Protein AF-A0A936ZJE4-F1 (afdb_monomer_lite)

Foldseek 3Di:
DDPPPDDPVVVVVVVVVVVPPPDPPCPPVNVLVVQLVVLVVQLVVLVPDQQDDPNHGDPVSLLSNLVSQLSNVCSVVVPDDSVVSSVVSSVVSVVVNVVVSVVVVD

Organism: NCBI:txid670292

pLDDT: mean 77.22, std 11.22, range [33.97, 91.25]

Radius of gyration: 19.37 Å; chains: 1; bounding box: 44×42×44 Å

Secondary structure (DSSP, 8-state):
--------HHHHHHHHHHHHSPPP---HHHHHHHHHHHHHHHHHHHHHS-SEETTEE-HHHHHHHHHHHHHHHHHH-TTS-HHHHHHHHHHHHHHHHHHHHHHTT-

Structure (mmCIF, N/CA/C/O backbone):
data_AF-A0A936ZJE4-F1
#
_entry.id   AF-A0A936ZJE4-F1
#
loop_
_atom_site.group_PDB
_atom_site.id
_atom_site.type_symbol
_atom_site.label_atom_id
_atom_site.label_alt_id
_atom_site.label_comp_id
_atom_site.label_asym_id
_atom_site.label_entity_id
_atom_site.label_seq_id
_atom_site.pdbx_PDB_ins_code
_atom_site.Cartn_x
_atom_site.Cartn_y
_atom_site.Cartn_z
_atom_site.occupancy
_atom_site.B_iso_or_equiv
_atom_site.auth_seq_id
_atom_site.auth_comp_id
_atom_site.auth_asym_id
_atom_site.auth_atom_id
_atom_site.pdbx_PDB_model_num
ATOM 1 N N . MET A 1 1 ? -14.146 -26.597 -21.939 1.00 33.97 1 MET A N 1
ATOM 2 C CA . MET A 1 1 ? -13.741 -27.006 -20.575 1.00 33.97 1 MET A CA 1
ATOM 3 C C . MET A 1 1 ? -14.604 -26.253 -19.570 1.00 33.97 1 MET A C 1
ATOM 5 O O . MET A 1 1 ? -14.448 -25.046 -19.440 1.00 33.97 1 MET A O 1
ATOM 9 N N . SER A 1 2 ? -15.569 -26.925 -18.938 1.00 46.72 2 SER A N 1
ATOM 10 C CA . SER A 1 2 ? -16.444 -26.321 -17.922 1.00 46.72 2 SER A CA 1
ATOM 11 C C . SER A 1 2 ? -15.747 -26.388 -16.560 1.00 46.72 2 SER A C 1
ATOM 13 O O . SER A 1 2 ? -15.545 -27.474 -16.021 1.00 46.72 2 SER A O 1
ATOM 15 N N . TYR A 1 3 ? -15.331 -25.242 -16.016 1.00 52.09 3 TYR A N 1
ATOM 16 C CA . TYR A 1 3 ? -14.819 -25.151 -14.648 1.00 52.09 3 TYR A CA 1
ATOM 17 C C . TYR A 1 3 ? -16.000 -25.171 -13.672 1.00 52.09 3 TYR A C 1
ATOM 19 O O . TYR A 1 3 ? -16.572 -24.129 -13.347 1.00 52.09 3 TYR A O 1
ATOM 27 N N . HIS A 1 4 ? -16.363 -26.355 -13.184 1.00 59.31 4 HIS A N 1
ATOM 28 C CA . HIS A 1 4 ? -17.316 -26.486 -12.087 1.00 59.31 4 HIS A CA 1
ATOM 29 C C . HIS A 1 4 ? -16.654 -25.995 -10.792 1.00 59.31 4 HIS A C 1
ATOM 31 O O . HIS A 1 4 ? -15.871 -26.701 -10.158 1.00 59.31 4 HIS A O 1
ATOM 37 N N . ARG A 1 5 ? -16.929 -24.743 -10.408 1.00 68.12 5 ARG A N 1
ATOM 38 C CA . ARG A 1 5 ? -16.512 -24.201 -9.109 1.00 68.12 5 ARG A CA 1
ATOM 39 C C . ARG A 1 5 ? -17.351 -24.868 -8.020 1.00 68.12 5 ARG A C 1
ATOM 41 O O . ARG A 1 5 ? -18.478 -24.456 -7.763 1.00 68.12 5 ARG A O 1
ATOM 48 N N . HIS A 1 6 ? -16.809 -25.905 -7.391 1.00 72.88 6 HIS A N 1
ATOM 49 C CA . HIS A 1 6 ? -17.422 -26.515 -6.217 1.00 72.88 6 HIS A CA 1
ATOM 50 C C . HIS A 1 6 ? -17.330 -25.551 -5.032 1.00 72.88 6 HIS A C 1
ATOM 52 O O . HIS A 1 6 ? -16.245 -25.253 -4.534 1.00 72.88 6 HIS A O 1
ATOM 58 N N . VAL A 1 7 ? -18.480 -25.060 -4.575 1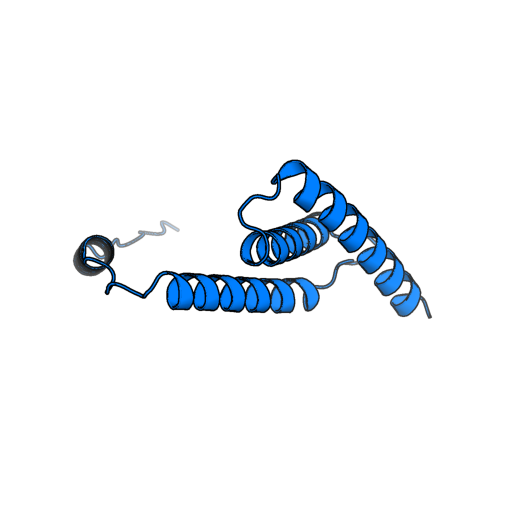.00 73.62 7 VAL A N 1
ATOM 59 C CA . VAL A 1 7 ? -18.575 -24.274 -3.344 1.00 73.62 7 VAL A CA 1
ATOM 60 C C . VAL A 1 7 ? -18.752 -25.243 -2.182 1.00 73.62 7 VAL A C 1
ATOM 62 O O . VAL A 1 7 ? -19.782 -25.903 -2.053 1.00 73.62 7 VAL A O 1
ATOM 65 N N . ASN A 1 8 ? -17.733 -25.345 -1.330 1.00 82.69 8 ASN A N 1
ATOM 66 C CA . ASN A 1 8 ? -17.833 -26.099 -0.088 1.00 82.69 8 ASN A CA 1
ATOM 67 C C . ASN A 1 8 ? -18.619 -25.276 0.942 1.00 82.69 8 ASN A C 1
ATOM 69 O O . ASN A 1 8 ? -18.069 -24.414 1.630 1.00 82.69 8 ASN A O 1
ATOM 73 N N . TRP A 1 9 ? -19.913 -25.566 1.057 1.00 83.75 9 TRP A N 1
ATOM 74 C CA . TRP A 1 9 ? -20.822 -24.905 1.993 1.00 83.75 9 TRP A CA 1
ATOM 75 C C . TRP A 1 9 ? -20.397 -25.037 3.457 1.00 83.75 9 TRP A C 1
ATOM 77 O O . TRP A 1 9 ? -20.589 -24.106 4.233 1.00 83.75 9 TRP A O 1
ATOM 87 N N . SER A 1 10 ? -19.749 -26.139 3.837 1.00 81.31 10 SER A N 1
ATOM 88 C CA . SER A 1 10 ? -19.246 -26.342 5.200 1.00 81.31 10 SER A CA 1
ATOM 89 C C . SER A 1 10 ? -18.037 -25.462 5.526 1.00 81.31 10 SER A C 1
ATOM 91 O O . SER A 1 10 ? -17.820 -25.134 6.695 1.00 81.31 10 SER A O 1
ATOM 93 N N . ALA A 1 11 ? -17.240 -25.087 4.519 1.00 79.25 11 ALA A N 1
ATOM 94 C CA . ALA A 1 11 ? -16.175 -24.095 4.664 1.00 79.25 11 ALA A CA 1
ATOM 95 C C . ALA A 1 11 ? -16.769 -22.680 4.731 1.00 79.25 11 ALA A C 1
ATOM 97 O O . ALA A 1 11 ? -16.519 -21.964 5.696 1.00 79.25 11 ALA A O 1
ATOM 98 N N . ALA A 1 12 ? -17.667 -22.341 3.800 1.00 78.06 12 ALA A N 1
ATOM 99 C CA . ALA A 1 12 ? -18.342 -21.043 3.772 1.00 78.06 12 ALA A CA 1
ATOM 100 C C . ALA A 1 12 ? -19.120 -20.748 5.073 1.00 78.06 12 ALA A C 1
ATOM 102 O O . ALA A 1 12 ? -19.029 -19.658 5.630 1.00 78.06 12 ALA A O 1
ATOM 103 N N . MET A 1 13 ? -19.835 -21.738 5.619 1.00 84.69 13 MET A N 1
ATOM 104 C CA . MET A 1 13 ? -20.559 -21.618 6.893 1.00 84.69 13 MET A CA 1
ATOM 105 C C . MET A 1 13 ? -19.622 -21.464 8.097 1.00 84.69 13 MET A C 1
ATOM 107 O O . MET A 1 13 ? -19.972 -20.785 9.065 1.00 84.69 13 MET A O 1
ATOM 111 N N . ARG A 1 14 ? -18.431 -22.078 8.062 1.00 81.62 14 ARG A N 1
ATOM 112 C CA . ARG A 1 14 ? -17.405 -21.889 9.099 1.00 81.62 14 ARG A CA 1
ATOM 113 C C . ARG A 1 14 ? -16.837 -20.477 9.066 1.00 81.62 14 ARG A C 1
ATOM 115 O O . ARG A 1 14 ? -16.702 -19.871 10.127 1.00 81.62 14 ARG A O 1
ATOM 122 N N . ASP A 1 15 ? -16.572 -19.949 7.878 1.00 74.31 15 ASP A N 1
ATOM 123 C CA . ASP A 1 15 ? -16.065 -18.589 7.708 1.00 74.31 15 ASP A CA 1
ATOM 124 C C . ASP A 1 15 ? -17.097 -17.553 8.168 1.00 74.31 15 ASP A C 1
ATOM 126 O O . ASP A 1 15 ? -16.775 -16.699 8.992 1.00 74.31 15 ASP A O 1
ATOM 130 N N . LEU A 1 16 ? -18.371 -17.715 7.793 1.00 74.00 16 LEU A N 1
ATOM 131 C CA . LEU A 1 16 ? -19.461 -16.853 8.268 1.00 74.00 16 LEU A CA 1
ATOM 132 C C . LEU A 1 16 ? -19.633 -16.892 9.797 1.00 74.00 16 LEU A C 1
ATOM 134 O O . LEU A 1 16 ? -19.908 -15.868 10.425 1.00 74.00 16 LEU A O 1
ATOM 138 N N . ARG A 1 17 ? -19.461 -18.061 10.433 1.00 78.56 17 ARG A N 1
ATOM 139 C CA . ARG A 1 17 ? -19.473 -18.170 11.905 1.00 78.56 17 ARG A CA 1
ATOM 140 C C . ARG A 1 17 ? -18.267 -17.481 12.537 1.00 78.56 17 ARG A C 1
ATOM 142 O O . ARG A 1 17 ? -18.420 -16.830 13.566 1.00 78.56 17 ARG A O 1
ATOM 149 N N . ARG A 1 18 ? -17.086 -17.595 11.926 1.00 71.50 18 ARG A N 1
ATOM 150 C CA . ARG A 1 18 ? -15.859 -16.931 12.387 1.00 71.50 18 ARG A CA 1
ATOM 151 C C . ARG A 1 18 ? -15.951 -15.411 12.266 1.00 71.50 18 ARG A C 1
ATOM 153 O O . ARG A 1 18 ? -15.429 -14.713 13.127 1.00 71.50 18 ARG A O 1
ATOM 160 N N . GLU A 1 19 ? -16.631 -14.905 11.241 1.00 66.88 19 GLU A N 1
ATOM 161 C CA . GLU A 1 19 ? -16.901 -13.474 11.064 1.00 66.88 19 GLU A CA 1
ATOM 162 C C . GLU A 1 19 ? -17.893 -12.921 12.094 1.00 66.88 19 GLU A C 1
ATOM 164 O O . GLU A 1 19 ? -17.748 -11.780 12.528 1.00 66.88 19 GLU A O 1
ATOM 169 N N . ARG A 1 20 ? -18.877 -13.730 12.513 1.00 66.19 20 ARG A N 1
ATOM 170 C CA . ARG A 1 20 ? -19.862 -13.362 13.546 1.00 66.19 20 ARG A CA 1
ATOM 171 C C . ARG A 1 20 ? -19.359 -13.526 14.976 1.00 66.19 20 ARG A C 1
ATOM 173 O O . ARG A 1 20 ? -19.990 -12.999 15.890 1.00 66.19 20 ARG A O 1
ATOM 180 N N . ALA A 1 21 ? -18.269 -14.261 15.190 1.00 66.19 21 ALA A N 1
ATOM 181 C CA . ALA A 1 21 ? -17.686 -14.383 16.515 1.00 66.19 21 ALA A CA 1
ATOM 182 C C . ALA A 1 21 ? -17.257 -12.985 16.996 1.00 66.19 21 ALA A C 1
ATOM 184 O O . ALA A 1 21 ? -16.543 -12.291 16.262 1.00 66.19 21 ALA A O 1
ATOM 185 N N . PRO A 1 22 ? -17.674 -12.548 18.201 1.00 55.28 22 PRO A N 1
ATOM 186 C CA . PRO A 1 22 ? -17.210 -11.289 18.756 1.00 55.28 22 PRO A CA 1
ATOM 187 C C . PRO A 1 22 ? -15.687 -11.347 18.784 1.00 55.28 22 PRO A C 1
ATOM 189 O O . PRO A 1 22 ? -15.100 -12.227 19.419 1.00 55.28 22 PRO A O 1
ATOM 192 N N . ARG A 1 23 ? -15.038 -10.451 18.025 1.00 59.50 23 ARG A N 1
ATOM 193 C CA . ARG A 1 23 ? -13.584 -10.315 18.103 1.00 59.50 23 ARG A CA 1
ATOM 194 C C . ARG A 1 23 ? -13.258 -10.132 19.584 1.00 59.50 23 ARG A C 1
ATOM 196 O O . ARG A 1 23 ? -13.933 -9.317 20.219 1.00 59.50 23 ARG A O 1
ATOM 203 N N . PRO A 1 24 ? -12.274 -10.872 20.135 1.00 56.88 24 PRO A N 1
ATOM 204 C CA . PRO A 1 24 ? -11.850 -10.640 21.508 1.00 56.88 24 PRO A CA 1
ATOM 205 C C . PRO A 1 24 ? -11.618 -9.141 21.650 1.00 56.88 24 PRO A C 1
ATOM 207 O O . PRO A 1 24 ? -11.136 -8.526 20.695 1.00 56.88 24 PRO A O 1
ATOM 210 N N . ALA A 1 25 ? -12.049 -8.555 22.767 1.00 56.91 25 ALA A N 1
ATOM 211 C CA . ALA A 1 25 ? -11.899 -7.135 23.044 1.00 56.91 25 ALA A CA 1
ATOM 212 C C . ALA A 1 25 ? -10.402 -6.805 23.093 1.00 56.91 25 ALA A C 1
ATOM 214 O O . ALA A 1 25 ? -9.763 -6.775 24.137 1.00 56.91 25 ALA A O 1
ATOM 215 N N . VAL A 1 26 ? -9.807 -6.649 21.916 1.00 59.41 26 VAL A N 1
ATOM 216 C CA . VAL A 1 26 ? -8.459 -6.166 21.740 1.00 59.41 26 VAL A CA 1
ATOM 217 C C . VAL A 1 26 ? -8.553 -4.717 22.182 1.00 59.41 26 VAL A C 1
ATOM 219 O O . VAL A 1 26 ? -9.259 -3.932 21.545 1.00 59.41 26 VAL A O 1
ATOM 222 N N . ASN A 1 27 ? -7.905 -4.387 23.302 1.00 69.44 27 ASN A N 1
ATOM 223 C CA . ASN A 1 27 ? -7.800 -3.014 23.787 1.00 69.44 27 ASN A CA 1
ATOM 224 C C . ASN A 1 27 ? -7.517 -2.082 22.598 1.00 69.44 27 ASN A C 1
ATOM 226 O O . ASN A 1 27 ? -6.744 -2.429 21.703 1.00 69.44 27 ASN A O 1
ATOM 230 N N . ALA A 1 28 ? -8.137 -0.901 22.556 1.00 70.25 28 ALA A N 1
ATOM 231 C CA . ALA A 1 28 ? -8.015 0.007 21.409 1.00 70.25 28 ALA A CA 1
ATOM 232 C C . ALA A 1 28 ? -6.546 0.254 21.002 1.00 70.25 28 ALA A C 1
ATOM 234 O O . ALA A 1 28 ? -6.234 0.357 19.816 1.00 70.25 28 ALA A O 1
ATOM 235 N N . LEU A 1 29 ? -5.636 0.234 21.983 1.00 73.31 29 LEU A N 1
ATOM 236 C CA . LEU A 1 29 ? -4.192 0.311 21.793 1.00 73.31 29 LEU A CA 1
ATOM 237 C C . LEU A 1 29 ? -3.607 -0.891 21.027 1.00 73.31 29 LEU A C 1
ATOM 239 O O . LEU A 1 29 ? -2.837 -0.700 20.088 1.00 73.31 29 LEU A O 1
ATOM 243 N N . THR A 1 30 ? -3.979 -2.124 21.381 1.00 78.94 30 THR A N 1
ATOM 244 C CA . THR A 1 30 ? -3.545 -3.330 20.660 1.00 78.94 30 THR A CA 1
ATOM 245 C C . THR A 1 30 ? -4.196 -3.430 19.280 1.00 78.94 30 THR A C 1
ATOM 247 O O . THR A 1 30 ? -3.563 -3.881 18.331 1.00 78.94 30 THR A O 1
ATOM 250 N N . ALA A 1 31 ? -5.426 -2.939 19.105 1.00 74.31 31 ALA A N 1
ATOM 251 C CA . ALA A 1 31 ? -6.055 -2.868 17.787 1.00 74.31 31 ALA A CA 1
ATOM 252 C C . ALA A 1 31 ? -5.320 -1.863 16.881 1.00 74.31 31 ALA A C 1
ATOM 254 O O . ALA A 1 31 ? -5.091 -2.133 15.698 1.00 74.31 31 ALA A O 1
ATOM 255 N N . GLN A 1 32 ? -4.895 -0.732 17.449 1.00 75.56 32 GLN A N 1
ATOM 256 C CA . GLN A 1 32 ? -4.119 0.286 16.749 1.00 75.56 32 GLN A CA 1
ATOM 257 C C . GLN A 1 32 ? -2.698 -0.192 16.420 1.00 75.56 32 GLN A C 1
ATOM 259 O O . GLN A 1 32 ? -2.228 0.049 15.307 1.00 75.56 32 GLN A O 1
ATOM 264 N N . SER A 1 33 ? -2.034 -0.917 17.326 1.00 76.81 33 SER A N 1
ATOM 265 C CA . SER A 1 33 ? -0.700 -1.473 17.068 1.00 76.81 33 SER A CA 1
ATOM 266 C C . SER A 1 33 ? -0.726 -2.542 15.973 1.00 76.81 33 SER A C 1
ATOM 268 O O . SER A 1 33 ? 0.114 -2.509 15.075 1.00 76.81 33 SER A O 1
ATOM 270 N N . ILE A 1 34 ? -1.737 -3.419 15.959 1.00 81.00 34 ILE A N 1
ATOM 271 C CA . ILE A 1 34 ? -1.932 -4.408 14.888 1.00 81.00 34 ILE A CA 1
ATOM 272 C C . ILE A 1 34 ? -2.223 -3.714 13.550 1.00 81.00 34 ILE A C 1
ATOM 274 O O . ILE A 1 34 ? -1.681 -4.108 12.517 1.00 81.00 34 ILE A O 1
ATOM 278 N N . ALA A 1 35 ? -3.061 -2.672 13.542 1.00 76.88 35 ALA A N 1
ATOM 279 C CA . ALA A 1 35 ? -3.346 -1.905 12.330 1.00 76.88 35 ALA A CA 1
ATOM 280 C C . ALA A 1 35 ? -2.090 -1.207 11.784 1.00 76.88 35 ALA A C 1
ATOM 282 O O . ALA A 1 35 ? -1.866 -1.199 10.572 1.00 76.88 35 ALA A O 1
ATOM 283 N N . PHE A 1 36 ? -1.254 -0.667 12.671 1.00 78.75 36 PHE A N 1
ATOM 284 C CA . PHE A 1 36 ? 0.021 -0.064 12.304 1.00 78.75 36 PHE A CA 1
ATOM 285 C C . PHE A 1 36 ? 1.013 -1.099 11.757 1.00 78.75 36 PHE A C 1
ATOM 287 O O . PHE A 1 36 ? 1.600 -0.865 10.703 1.00 78.75 36 PHE A O 1
ATOM 294 N N . ALA A 1 37 ? 1.154 -2.255 12.415 1.00 80.50 37 ALA A N 1
ATOM 295 C CA . ALA A 1 37 ? 2.020 -3.343 11.962 1.00 80.50 37 ALA A CA 1
ATOM 296 C C . ALA A 1 37 ? 1.633 -3.815 10.552 1.00 80.50 37 ALA A C 1
ATOM 298 O O . ALA A 1 37 ? 2.460 -3.793 9.646 1.00 80.50 37 ALA A O 1
ATOM 299 N N . ARG A 1 38 ? 0.340 -4.078 10.319 1.00 80.75 38 ARG A N 1
ATOM 300 C CA . ARG A 1 38 ? -0.174 -4.446 8.988 1.00 80.75 38 ARG A CA 1
ATOM 301 C C . ARG A 1 38 ? 0.086 -3.371 7.936 1.00 80.75 38 ARG A C 1
ATOM 303 O O . ARG A 1 38 ? 0.378 -3.690 6.788 1.00 80.75 38 ARG A O 1
ATOM 310 N N . ALA A 1 39 ? -0.037 -2.092 8.294 1.00 76.50 39 ALA A N 1
ATOM 311 C CA . ALA A 1 39 ? 0.268 -1.001 7.371 1.00 76.50 39 ALA A CA 1
ATOM 312 C C . ALA A 1 39 ? 1.765 -0.947 7.016 1.00 76.50 39 ALA A C 1
ATOM 314 O O . ALA A 1 39 ? 2.105 -0.618 5.880 1.00 76.50 39 ALA A O 1
ATOM 315 N N . CYS A 1 40 ? 2.64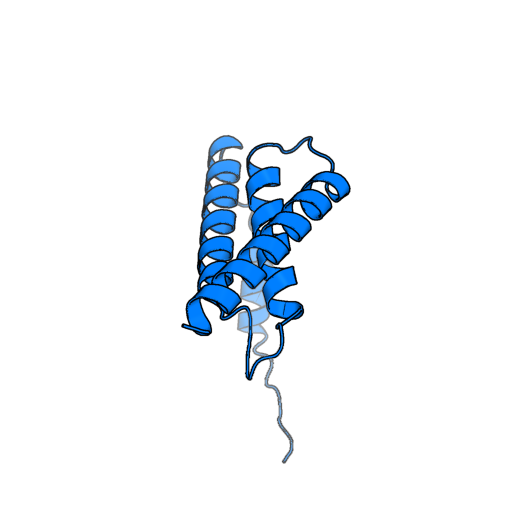8 -1.288 7.957 1.00 80.00 40 CYS A N 1
ATOM 316 C CA . CYS A 1 40 ? 4.082 -1.417 7.711 1.00 80.00 40 CYS A CA 1
ATOM 317 C C . CYS A 1 40 ? 4.409 -2.609 6.803 1.00 80.00 40 CYS A C 1
ATOM 319 O O . CYS A 1 40 ? 5.194 -2.431 5.874 1.00 80.00 40 CYS A O 1
ATOM 321 N N . ASP A 1 41 ? 3.777 -3.766 7.010 1.00 82.12 41 ASP A N 1
ATOM 322 C CA . ASP A 1 41 ? 3.973 -4.950 6.161 1.00 82.12 41 ASP A CA 1
ATOM 323 C C . ASP A 1 41 ? 3.554 -4.664 4.714 1.00 82.12 41 AS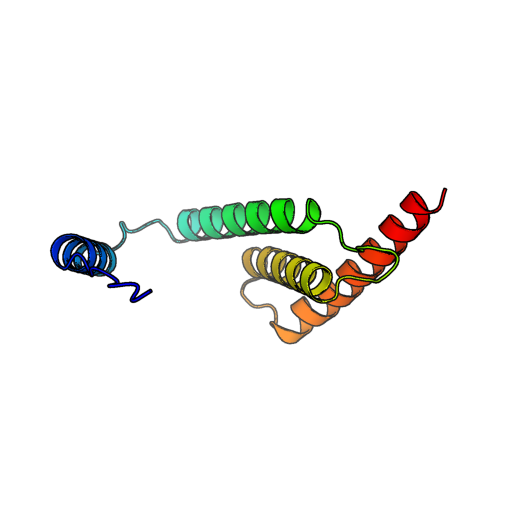P A C 1
ATOM 325 O O . ASP A 1 41 ? 4.343 -4.820 3.786 1.00 82.12 41 ASP A O 1
ATOM 329 N N . VAL A 1 42 ? 2.356 -4.097 4.524 1.00 78.88 42 VAL A N 1
ATOM 330 C CA . VAL A 1 42 ? 1.855 -3.701 3.195 1.00 78.88 42 VAL A CA 1
ATOM 331 C C . VAL A 1 42 ? 2.772 -2.675 2.526 1.00 78.88 42 VAL A C 1
ATOM 333 O O . VAL A 1 42 ? 2.958 -2.699 1.310 1.00 78.88 42 VAL A O 1
ATOM 336 N N . LEU A 1 43 ? 3.356 -1.758 3.301 1.00 79.00 43 LEU A N 1
ATOM 337 C CA . LEU A 1 43 ? 4.319 -0.793 2.782 1.00 79.00 43 LEU A CA 1
ATOM 338 C C . LEU A 1 43 ? 5.628 -1.461 2.364 1.00 79.00 43 LEU A C 1
ATOM 340 O O . LEU A 1 43 ? 6.173 -1.098 1.325 1.00 79.00 43 LEU A O 1
ATOM 344 N N . ARG A 1 44 ? 6.120 -2.432 3.135 1.00 82.25 44 ARG A N 1
ATOM 345 C CA . ARG A 1 44 ? 7.326 -3.194 2.802 1.00 82.25 44 ARG A CA 1
ATOM 346 C C . ARG A 1 44 ? 7.126 -3.992 1.512 1.00 82.25 44 ARG A C 1
ATOM 348 O O . ARG A 1 44 ? 7.977 -3.921 0.628 1.00 82.25 44 ARG A O 1
ATOM 355 N N . ASP A 1 45 ? 5.971 -4.629 1.350 1.00 80.75 45 ASP A N 1
ATOM 356 C CA . ASP A 1 45 ? 5.607 -5.341 0.119 1.00 80.75 45 ASP A CA 1
ATOM 357 C C . ASP A 1 45 ? 5.491 -4.390 -1.080 1.00 80.75 45 ASP A C 1
ATOM 359 O O . ASP A 1 45 ? 6.006 -4.665 -2.166 1.00 80.75 45 ASP A O 1
ATOM 363 N N . ALA A 1 46 ? 4.858 -3.227 -0.891 1.00 77.62 46 ALA A N 1
ATOM 364 C CA . ALA A 1 46 ? 4.743 -2.217 -1.940 1.00 77.62 46 ALA A CA 1
ATOM 365 C C . ALA A 1 46 ? 6.108 -1.622 -2.329 1.00 77.62 46 ALA A C 1
ATOM 367 O O . ALA A 1 46 ? 6.332 -1.313 -3.496 1.00 77.62 46 ALA A O 1
ATOM 368 N N . GLN A 1 47 ? 7.034 -1.488 -1.376 1.00 81.38 47 GLN A N 1
ATOM 369 C CA . GLN A 1 47 ? 8.402 -1.039 -1.634 1.00 81.38 47 GLN A CA 1
ATOM 370 C C . GLN A 1 47 ? 9.258 -2.095 -2.330 1.00 81.38 47 GLN A C 1
ATOM 372 O O . GLN A 1 47 ? 10.169 -1.712 -3.066 1.00 81.38 47 GLN A O 1
ATOM 377 N N . ALA A 1 48 ? 8.994 -3.382 -2.106 1.00 81.19 48 ALA A N 1
ATOM 378 C CA . ALA A 1 48 ? 9.679 -4.475 -2.790 1.00 81.19 48 ALA A CA 1
ATOM 379 C C . ALA A 1 48 ? 9.240 -4.610 -4.257 1.00 81.19 48 ALA A C 1
ATOM 381 O O . ALA A 1 48 ? 9.989 -5.137 -5.079 1.00 81.19 48 ALA A O 1
ATOM 382 N N . ARG A 1 49 ? 8.048 -4.109 -4.612 1.00 79.62 49 ARG A N 1
ATOM 383 C CA . ARG A 1 49 ? 7.592 -4.119 -6.003 1.00 79.62 49 ARG A CA 1
ATOM 384 C C . ARG A 1 49 ? 8.418 -3.167 -6.880 1.00 79.62 49 ARG A C 1
ATOM 386 O O . ARG A 1 49 ? 8.677 -2.024 -6.482 1.00 79.62 49 ARG A O 1
ATOM 393 N N . PRO A 1 50 ? 8.792 -3.600 -8.096 1.00 77.12 50 PRO A N 1
ATOM 394 C CA . PRO A 1 50 ? 9.397 -2.710 -9.075 1.00 77.12 50 PRO A CA 1
ATOM 395 C C . PRO A 1 50 ? 8.387 -1.624 -9.469 1.00 77.12 50 PRO A C 1
ATOM 397 O O . PRO A 1 50 ? 7.245 -1.915 -9.813 1.00 77.12 50 PRO A O 1
ATOM 400 N N . LEU A 1 51 ? 8.806 -0.357 -9.392 1.00 77.69 51 LEU A N 1
ATOM 401 C CA . LEU A 1 51 ? 7.969 0.804 -9.748 1.00 77.69 51 LEU A CA 1
ATOM 402 C C . LEU A 1 51 ? 8.034 1.144 -11.244 1.00 77.69 51 LEU A C 1
ATOM 404 O O . LEU A 1 51 ? 7.320 2.022 -11.729 1.00 77.69 51 LEU A O 1
ATOM 408 N N . SER A 1 52 ? 8.907 0.457 -11.971 1.00 75.88 52 SER A N 1
ATOM 409 C CA . SER A 1 52 ? 9.061 0.553 -13.412 1.00 75.88 52 SER A CA 1
ATOM 410 C C . SER A 1 52 ? 9.283 -0.837 -13.978 1.00 75.88 52 SER A C 1
ATOM 412 O O . SER A 1 52 ? 10.040 -1.623 -13.407 1.00 75.88 52 SER A O 1
ATOM 414 N N . ARG A 1 53 ? 8.650 -1.112 -15.111 1.00 74.94 53 ARG A N 1
ATOM 415 C CA . ARG A 1 53 ? 8.824 -2.338 -15.882 1.00 74.94 53 ARG A CA 1
ATOM 416 C C . ARG A 1 53 ? 9.084 -1.929 -17.326 1.00 74.94 53 ARG A C 1
ATOM 418 O O . ARG A 1 53 ? 8.399 -1.044 -17.831 1.00 74.94 53 ARG A O 1
ATOM 425 N N . ASP A 1 54 ? 10.110 -2.504 -17.944 1.00 70.56 54 ASP A N 1
ATOM 426 C CA . ASP A 1 54 ? 10.442 -2.287 -19.361 1.00 70.56 54 ASP A CA 1
ATOM 427 C C . ASP A 1 54 ? 10.594 -0.796 -19.743 1.00 70.56 54 ASP A C 1
ATOM 429 O O . ASP A 1 54 ? 10.129 -0.336 -20.781 1.00 70.56 54 ASP A O 1
ATOM 433 N N . GLY A 1 55 ? 11.204 0.004 -18.857 1.00 71.56 55 GLY A N 1
ATOM 434 C CA . GLY A 1 55 ? 11.434 1.441 -19.075 1.00 71.56 55 GLY A CA 1
ATOM 435 C C . GLY A 1 55 ? 10.207 2.346 -18.880 1.00 71.56 55 GLY A C 1
ATOM 436 O O . GLY A 1 55 ? 10.342 3.573 -18.922 1.00 71.56 55 GLY A O 1
ATOM 437 N N . VAL A 1 56 ? 9.034 1.774 -18.595 1.00 82.06 56 VAL A N 1
ATOM 438 C CA . VAL A 1 56 ? 7.782 2.495 -18.331 1.00 82.06 56 VAL A CA 1
ATOM 439 C C . VAL A 1 56 ? 7.460 2.467 -16.836 1.00 82.06 56 VAL A C 1
ATOM 441 O O . VAL A 1 56 ? 7.696 1.479 -16.140 1.00 82.06 56 VAL A O 1
ATOM 444 N N . TYR A 1 57 ? 6.914 3.566 -16.313 1.00 82.62 57 TYR A N 1
ATOM 445 C CA . TYR A 1 57 ? 6.435 3.618 -14.931 1.00 82.62 57 TYR A CA 1
ATOM 446 C C . TYR A 1 57 ? 5.187 2.753 -14.750 1.00 82.62 57 TYR A C 1
ATOM 448 O O . TYR A 1 57 ? 4.182 2.954 -15.438 1.00 82.62 57 TYR A O 1
ATOM 456 N N . ASP A 1 58 ? 5.207 1.868 -13.757 1.00 85.25 58 ASP A N 1
ATOM 457 C CA . ASP A 1 58 ? 4.017 1.135 -13.350 1.00 85.25 58 ASP A CA 1
ATOM 458 C C . ASP A 1 58 ? 3.171 2.016 -12.420 1.00 85.25 58 ASP A C 1
ATOM 460 O O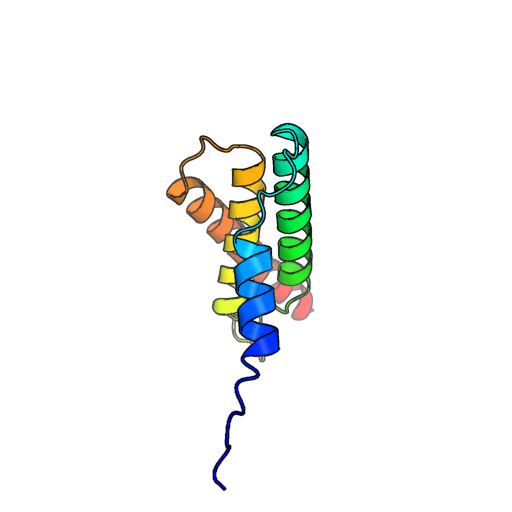 . ASP A 1 58 ? 3.397 2.123 -11.211 1.00 85.25 58 ASP A O 1
ATOM 464 N N . ARG A 1 59 ? 2.160 2.667 -13.005 1.00 84.50 59 ARG A N 1
ATOM 465 C CA . ARG A 1 59 ? 1.219 3.529 -12.275 1.00 84.50 59 ARG A CA 1
ATOM 466 C C . ARG A 1 59 ? 0.492 2.772 -11.164 1.00 84.50 59 ARG A C 1
ATOM 468 O O . ARG A 1 59 ? 0.184 3.376 -10.137 1.00 84.50 59 ARG A O 1
ATOM 475 N N . SER A 1 60 ? 0.226 1.478 -11.349 1.00 84.25 60 SER A N 1
ATOM 476 C CA . SER A 1 60 ? -0.472 0.660 -10.357 1.00 84.25 60 SER A CA 1
ATOM 477 C C . SER A 1 60 ? 0.411 0.391 -9.137 1.00 84.25 60 SER A C 1
ATOM 479 O O . SER A 1 60 ? -0.051 0.523 -8.002 1.00 84.25 60 SER A O 1
ATOM 481 N N . ALA A 1 61 ? 1.703 0.127 -9.356 1.00 81.88 61 ALA A N 1
ATOM 482 C CA . ALA A 1 61 ? 2.685 -0.038 -8.289 1.00 81.88 61 ALA A CA 1
ATOM 483 C C . ALA A 1 61 ? 2.920 1.276 -7.523 1.00 81.88 61 ALA A C 1
ATOM 485 O O . ALA A 1 61 ? 2.935 1.277 -6.291 1.00 81.88 61 ALA A O 1
ATOM 486 N N . ILE A 1 62 ? 3.010 2.409 -8.230 1.00 85.94 62 ILE A N 1
ATOM 487 C CA . ILE A 1 62 ? 3.148 3.741 -7.614 1.00 85.94 62 ILE A CA 1
ATOM 488 C C . ILE A 1 62 ? 1.908 4.088 -6.777 1.00 85.94 62 ILE A C 1
ATOM 490 O O . ILE A 1 62 ? 2.042 4.554 -5.644 1.00 85.94 62 ILE A O 1
ATOM 494 N N . MET A 1 63 ? 0.699 3.818 -7.287 1.00 88.88 63 MET A N 1
ATOM 495 C CA . MET A 1 63 ? -0.532 3.996 -6.510 1.00 88.88 63 MET A CA 1
ATOM 496 C C . MET A 1 63 ? -0.568 3.091 -5.277 1.00 88.88 63 MET A C 1
ATOM 498 O O . MET A 1 63 ? -0.927 3.558 -4.198 1.00 88.88 63 MET A O 1
ATOM 502 N N . ALA A 1 64 ? -0.195 1.815 -5.408 1.00 85.38 64 ALA A N 1
ATOM 503 C CA . ALA A 1 64 ? -0.171 0.882 -4.284 1.00 85.38 64 ALA A CA 1
ATOM 504 C C . ALA A 1 64 ? 0.775 1.366 -3.172 1.00 85.38 64 ALA A C 1
ATOM 506 O O . ALA A 1 64 ? 0.416 1.330 -1.993 1.00 85.38 64 ALA A O 1
ATOM 507 N N . LEU A 1 65 ? 1.938 1.900 -3.552 1.00 87.00 65 LEU A N 1
ATOM 508 C CA . LEU A 1 65 ? 2.904 2.488 -2.629 1.00 87.00 65 LEU A CA 1
ATOM 509 C C . LEU A 1 65 ? 2.359 3.758 -1.955 1.00 87.00 65 LEU A C 1
ATOM 511 O O . LEU A 1 65 ? 2.462 3.894 -0.734 1.00 87.00 65 LEU A O 1
ATOM 515 N N . ALA A 1 66 ? 1.709 4.648 -2.710 1.00 88.94 66 ALA A N 1
ATOM 516 C CA . ALA A 1 66 ? 1.055 5.837 -2.159 1.00 88.94 66 ALA A CA 1
ATOM 517 C C . ALA A 1 66 ? -0.057 5.468 -1.159 1.00 88.94 66 ALA A C 1
ATOM 519 O O . ALA A 1 66 ? -0.137 6.032 -0.066 1.00 88.94 66 ALA A O 1
ATOM 520 N N . VAL A 1 67 ? -0.876 4.462 -1.482 1.00 88.25 67 VAL A N 1
ATOM 521 C CA . VAL A 1 67 ? -1.938 3.980 -0.590 1.00 88.25 67 VAL A CA 1
ATOM 522 C C . VAL A 1 67 ? -1.365 3.387 0.694 1.00 88.25 67 VAL A C 1
ATOM 524 O O . VAL A 1 67 ? -1.888 3.662 1.777 1.00 88.25 67 VAL A O 1
ATOM 527 N N . ALA A 1 68 ? -0.286 2.609 0.603 1.00 86.25 68 ALA A N 1
ATOM 528 C CA . ALA A 1 68 ? 0.381 2.040 1.769 1.00 86.25 68 ALA A CA 1
ATOM 529 C C . ALA A 1 68 ? 0.952 3.132 2.695 1.00 86.25 68 ALA A C 1
ATOM 531 O O . ALA A 1 68 ? 0.741 3.088 3.910 1.00 86.25 68 ALA A O 1
ATOM 532 N N . LEU A 1 69 ? 1.589 4.161 2.127 1.00 86.25 69 LEU A N 1
ATOM 533 C CA . LEU A 1 69 ? 2.094 5.323 2.868 1.00 86.25 69 LEU A CA 1
ATOM 534 C C . LEU A 1 69 ? 0.976 6.103 3.566 1.00 86.25 69 LEU A C 1
ATOM 536 O O . LEU A 1 69 ? 1.065 6.376 4.764 1.00 86.25 69 LEU A O 1
ATOM 540 N N . ALA A 1 70 ? -0.105 6.414 2.852 1.00 87.88 70 ALA A N 1
ATOM 541 C CA . ALA A 1 70 ? -1.232 7.140 3.427 1.00 87.88 70 ALA A CA 1
ATOM 542 C C . ALA A 1 70 ? -1.925 6.342 4.543 1.00 87.88 70 ALA A C 1
ATOM 544 O O . ALA A 1 70 ? -2.347 6.917 5.547 1.00 87.88 70 ALA A O 1
ATOM 545 N N . ARG A 1 71 ? -2.015 5.010 4.412 1.00 84.56 71 ARG A N 1
ATOM 546 C CA . ARG A 1 71 ? -2.535 4.128 5.472 1.00 84.56 71 ARG A CA 1
ATOM 547 C C . ARG A 1 71 ? -1.643 4.135 6.709 1.00 84.56 71 ARG A C 1
ATOM 549 O O . ARG A 1 71 ? -2.168 4.245 7.814 1.00 84.56 71 ARG A O 1
ATOM 556 N N . LYS A 1 72 ? -0.320 4.079 6.536 1.00 84.81 72 LYS A N 1
ATOM 557 C CA . LYS A 1 72 ? 0.643 4.178 7.643 1.00 84.81 72 LYS A CA 1
ATOM 558 C C . LYS A 1 72 ? 0.514 5.508 8.388 1.00 84.81 72 LYS A C 1
ATOM 560 O O . LYS A 1 72 ? 0.463 5.521 9.616 1.00 84.81 72 LYS A O 1
ATOM 565 N N . GLU A 1 73 ? 0.413 6.619 7.664 1.00 84.81 73 GLU A N 1
ATOM 566 C CA . GLU A 1 73 ? 0.259 7.939 8.285 1.00 84.81 73 GLU A CA 1
ATOM 567 C C . GLU A 1 73 ? -1.114 8.119 8.943 1.00 84.81 73 GLU A C 1
ATOM 569 O O . GLU A 1 73 ? -1.205 8.686 10.031 1.00 84.81 73 GLU A O 1
ATOM 574 N N . ARG A 1 74 ? -2.180 7.545 8.374 1.00 82.94 74 ARG A N 1
ATOM 575 C CA . ARG A 1 74 ? -3.503 7.533 9.012 1.00 82.94 74 ARG A CA 1
ATOM 576 C C . ARG A 1 74 ? -3.542 6.687 10.284 1.00 82.94 74 ARG A C 1
ATOM 578 O O . ARG A 1 74 ? -4.232 7.064 11.225 1.00 82.94 74 ARG A O 1
ATOM 585 N N . ALA A 1 75 ? -2.793 5.585 10.340 1.00 80.25 75 ALA A N 1
ATOM 586 C CA . ALA A 1 75 ? -2.669 4.775 11.553 1.00 80.25 75 ALA A CA 1
ATOM 587 C C . ALA A 1 75 ? -2.010 5.557 12.708 1.00 80.25 75 ALA A C 1
ATOM 589 O O . ALA A 1 75 ? -2.401 5.388 13.864 1.00 80.25 75 ALA A O 1
ATOM 590 N N . LYS A 1 76 ? -1.067 6.461 12.395 1.00 79.56 76 LYS A N 1
ATOM 591 C CA . LYS A 1 76 ? -0.464 7.393 13.366 1.00 79.56 76 LYS A CA 1
ATOM 592 C C . LYS A 1 76 ? -1.374 8.576 13.705 1.00 79.56 76 LYS A C 1
ATOM 594 O O . LYS A 1 76 ? -1.411 9.020 14.847 1.00 79.56 76 LYS A O 1
ATOM 599 N N . ARG A 1 77 ? -2.071 9.124 12.705 1.00 81.62 77 ARG A N 1
ATOM 600 C CA . ARG A 1 77 ? -2.891 10.342 12.806 1.00 81.62 77 ARG A CA 1
ATOM 601 C C . ARG A 1 77 ? -4.323 10.056 12.338 1.00 81.62 77 ARG A C 1
ATOM 603 O O . ARG A 1 77 ? -4.690 10.436 11.225 1.00 81.62 77 ARG A O 1
ATOM 610 N N . PRO A 1 78 ? -5.170 9.436 13.178 1.00 74.88 78 PRO A N 1
ATOM 611 C CA . PRO A 1 78 ? -6.510 9.005 12.770 1.00 74.88 78 PRO A CA 1
ATOM 612 C C . PRO A 1 78 ? -7.445 10.162 12.381 1.00 74.88 78 PRO A C 1
ATOM 614 O O . PRO A 1 78 ? -8.375 9.957 11.605 1.00 74.88 78 PRO A O 1
ATOM 617 N N . ARG A 1 79 ? -7.178 11.382 12.873 1.00 80.81 79 ARG A N 1
ATOM 618 C CA . ARG A 1 79 ? -7.946 12.603 12.564 1.00 80.81 79 ARG A CA 1
ATOM 619 C C . ARG A 1 79 ? -7.510 13.321 11.280 1.00 80.81 79 ARG A C 1
ATOM 621 O O . ARG A 1 79 ? -8.153 14.288 10.888 1.00 80.81 79 ARG A O 1
ATOM 628 N N . ALA A 1 80 ? -6.426 12.896 10.629 1.00 80.56 80 ALA A N 1
ATOM 629 C CA . ALA A 1 80 ? -5.947 13.563 9.422 1.00 80.56 80 ALA A CA 1
ATOM 630 C C . ALA A 1 80 ? -6.846 13.257 8.209 1.00 80.56 80 ALA A C 1
ATOM 632 O O . ALA A 1 80 ? -7.249 12.114 7.975 1.00 80.56 80 ALA A O 1
ATOM 633 N N . GLY A 1 81 ? -7.140 14.292 7.416 1.00 88.19 81 GLY A N 1
ATOM 634 C CA . GLY A 1 81 ? -7.963 14.178 6.214 1.00 88.19 81 GLY A CA 1
ATOM 635 C C . GLY A 1 81 ? -7.322 13.263 5.169 1.00 88.19 81 GLY A C 1
ATOM 636 O O . GLY A 1 81 ? -6.182 13.474 4.752 1.00 88.19 81 GLY A O 1
ATOM 637 N N . TRP A 1 82 ? -8.074 12.261 4.707 1.00 84.25 82 TRP A N 1
ATOM 638 C CA . TRP A 1 82 ? -7.590 11.258 3.750 1.00 84.25 82 TRP A CA 1
ATOM 639 C C . TRP A 1 82 ? -7.042 11.870 2.461 1.00 84.25 82 TRP A C 1
ATOM 641 O O . TRP A 1 82 ? -6.006 11.439 1.966 1.00 84.25 82 TRP A O 1
ATOM 651 N N . ARG A 1 83 ? -7.711 12.906 1.944 1.00 87.44 83 ARG A N 1
ATOM 652 C CA . ARG A 1 83 ? -7.304 13.605 0.721 1.00 87.44 83 ARG A CA 1
ATOM 653 C C . ARG A 1 83 ? -5.915 14.231 0.860 1.00 87.44 83 ARG A C 1
ATOM 655 O O . ARG A 1 83 ? -5.095 14.084 -0.040 1.00 87.44 83 ARG A O 1
ATOM 662 N N . THR A 1 84 ? -5.637 14.872 1.993 1.00 88.56 84 THR A N 1
ATOM 663 C CA . THR A 1 84 ? -4.337 15.499 2.270 1.00 88.56 84 THR A CA 1
ATOM 664 C C . THR A 1 84 ? -3.242 14.448 2.398 1.00 88.56 84 THR A C 1
ATOM 666 O O . THR A 1 84 ? -2.206 14.573 1.753 1.00 88.56 84 THR A O 1
ATOM 669 N N . LEU A 1 85 ? -3.501 13.379 3.161 1.00 88.25 85 LEU A N 1
ATOM 670 C CA . LEU A 1 85 ? -2.565 12.262 3.320 1.00 88.25 85 LEU A CA 1
ATOM 671 C C . LEU A 1 85 ? -2.243 11.577 1.993 1.00 88.25 85 LEU A C 1
ATOM 673 O O . LEU A 1 85 ? -1.101 11.206 1.747 1.00 88.25 85 LEU A O 1
ATOM 677 N N . MET A 1 86 ? -3.247 11.396 1.139 1.00 88.50 86 MET A N 1
ATOM 678 C CA . MET A 1 86 ? -3.046 10.729 -0.137 1.00 88.50 86 MET A CA 1
ATOM 679 C C . MET A 1 86 ? -2.315 11.627 -1.139 1.00 88.50 86 MET A C 1
ATOM 681 O O . MET A 1 86 ? -1.468 11.135 -1.877 1.00 88.50 86 MET A O 1
ATOM 685 N N . SER A 1 87 ? -2.576 12.939 -1.128 1.00 88.12 87 SER A N 1
ATOM 686 C CA . SER A 1 87 ? -1.850 13.905 -1.963 1.00 88.12 87 SER A CA 1
ATOM 687 C C . SER A 1 87 ? -0.353 13.926 -1.629 1.00 88.12 87 SER A C 1
ATOM 689 O O . SER A 1 87 ? 0.488 13.785 -2.516 1.00 88.12 87 SER A O 1
ATOM 691 N N . THR A 1 88 ? -0.000 14.007 -0.340 1.00 90.31 88 THR A N 1
ATOM 692 C CA . THR A 1 88 ? 1.407 13.987 0.091 1.00 90.31 88 THR A CA 1
ATOM 693 C C . THR A 1 88 ? 2.072 12.639 -0.185 1.00 90.31 88 THR A C 1
ATOM 695 O O . THR A 1 88 ? 3.196 12.600 -0.689 1.00 90.31 88 THR A O 1
ATOM 698 N N . ALA A 1 89 ? 1.372 11.532 0.079 1.00 89.81 89 ALA A N 1
ATOM 699 C CA . ALA A 1 89 ? 1.874 10.189 -0.192 1.00 89.81 89 ALA A CA 1
ATOM 700 C C . ALA A 1 89 ? 2.120 9.940 -1.687 1.00 89.81 89 ALA A C 1
ATOM 702 O O . ALA A 1 89 ? 3.113 9.309 -2.043 1.00 89.81 89 ALA A O 1
ATOM 703 N N . LEU A 1 90 ? 1.255 10.456 -2.564 1.00 91.25 90 LEU A N 1
ATOM 704 C CA . LEU A 1 90 ? 1.404 10.321 -4.011 1.00 91.25 90 LEU A CA 1
ATOM 705 C C . LEU A 1 90 ? 2.627 11.088 -4.525 1.00 91.25 90 LEU A C 1
ATOM 707 O O . LEU A 1 90 ? 3.403 10.540 -5.306 1.00 91.25 90 LEU A O 1
ATOM 711 N N . THR A 1 91 ? 2.839 12.319 -4.052 1.00 90.25 91 THR A N 1
ATOM 712 C CA . THR A 1 91 ? 4.038 13.108 -4.383 1.00 90.25 91 THR A CA 1
ATOM 713 C C . THR A 1 91 ? 5.312 12.382 -3.960 1.00 90.25 91 THR A C 1
ATOM 715 O O . THR A 1 91 ? 6.264 12.287 -4.736 1.00 90.25 91 THR A O 1
ATOM 718 N N . PHE A 1 92 ? 5.316 11.805 -2.756 1.00 88.81 92 PHE A N 1
ATOM 719 C CA . PHE A 1 92 ? 6.454 11.040 -2.254 1.00 88.81 92 PHE A CA 1
ATOM 720 C C . PHE A 1 92 ? 6.697 9.757 -3.065 1.00 88.81 92 PHE A C 1
ATOM 722 O O . PHE A 1 92 ? 7.832 9.472 -3.447 1.00 88.81 92 PHE A O 1
ATOM 729 N N . ALA A 1 93 ? 5.637 9.013 -3.391 1.00 88.12 93 ALA A N 1
ATOM 730 C CA . ALA A 1 93 ? 5.722 7.806 -4.211 1.00 88.12 93 ALA A CA 1
ATOM 731 C C . ALA A 1 93 ? 6.302 8.098 -5.604 1.00 88.12 93 ALA A C 1
ATOM 733 O O . ALA A 1 93 ? 7.157 7.359 -6.094 1.00 88.12 93 ALA A O 1
ATOM 734 N N . TRP A 1 94 ? 5.895 9.211 -6.219 1.00 86.31 94 TRP A N 1
ATOM 735 C CA . TRP A 1 94 ? 6.443 9.666 -7.496 1.00 86.31 94 TRP A CA 1
ATOM 736 C C . TRP A 1 94 ? 7.913 10.067 -7.411 1.00 86.31 94 TRP A C 1
ATOM 738 O O . TRP A 1 94 ? 8.686 9.723 -8.305 1.00 86.31 94 TRP A O 1
ATOM 748 N N . ALA A 1 95 ? 8.319 10.771 -6.353 1.00 86.75 95 ALA A N 1
ATOM 749 C CA . ALA A 1 95 ? 9.725 11.095 -6.131 1.00 86.75 95 ALA A 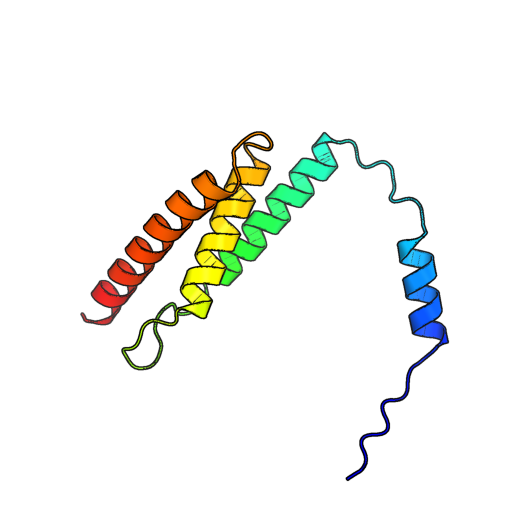CA 1
ATOM 750 C C . ALA A 1 95 ? 10.568 9.815 -5.997 1.00 86.75 95 ALA A C 1
ATOM 752 O O . ALA A 1 95 ? 11.602 9.681 -6.650 1.00 86.75 95 ALA A O 1
ATOM 753 N N . GLN A 1 96 ? 10.080 8.830 -5.238 1.00 84.75 96 GLN A N 1
ATOM 754 C CA . GLN A 1 96 ? 10.757 7.547 -5.059 1.00 84.75 96 GLN A CA 1
ATOM 755 C C . GLN A 1 96 ? 10.859 6.746 -6.366 1.00 84.75 96 GLN A C 1
AT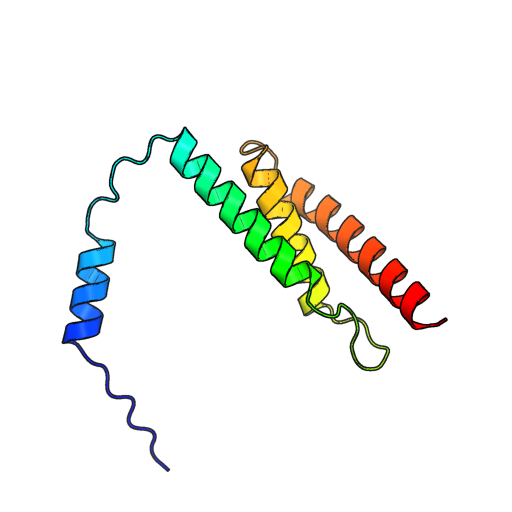OM 757 O O . GLN A 1 96 ? 11.903 6.155 -6.644 1.00 84.75 96 GLN A O 1
ATOM 762 N N . ALA A 1 97 ? 9.815 6.764 -7.200 1.00 83.94 97 ALA A N 1
ATOM 763 C CA . ALA A 1 97 ? 9.838 6.140 -8.522 1.00 83.94 97 ALA A CA 1
ATOM 764 C C . ALA A 1 97 ? 10.889 6.775 -9.447 1.00 83.94 97 ALA A C 1
ATOM 766 O O . ALA A 1 97 ? 11.619 6.054 -10.127 1.00 83.94 97 ALA A O 1
ATOM 767 N N . LYS A 1 98 ? 11.016 8.110 -9.438 1.00 84.00 98 LYS A N 1
ATOM 768 C CA . LYS A 1 98 ? 12.045 8.821 -10.217 1.00 84.00 98 LYS A CA 1
ATOM 769 C C . LYS A 1 98 ? 13.458 8.465 -9.758 1.00 84.00 98 LYS A C 1
ATOM 771 O O . LYS A 1 98 ? 14.298 8.160 -10.597 1.00 84.00 98 LYS A O 1
ATOM 776 N N . VAL A 1 99 ? 13.705 8.453 -8.445 1.00 82.88 99 VAL A N 1
ATOM 777 C CA . VAL A 1 99 ? 15.016 8.093 -7.874 1.00 82.88 99 VAL A CA 1
ATOM 778 C C . VAL A 1 99 ? 15.404 6.665 -8.256 1.00 82.88 99 VAL A C 1
ATOM 780 O O . VAL A 1 99 ? 16.504 6.443 -8.748 1.00 82.88 99 VAL A O 1
ATOM 783 N N . ARG A 1 100 ? 14.491 5.697 -8.107 1.00 76.94 100 ARG A N 1
ATOM 784 C CA . ARG A 1 100 ? 14.760 4.294 -8.468 1.00 76.94 100 ARG A CA 1
ATOM 785 C C . ARG A 1 100 ? 15.037 4.104 -9.958 1.00 76.94 100 ARG A C 1
ATOM 787 O O . ARG A 1 100 ? 15.871 3.279 -10.309 1.00 76.94 100 ARG A O 1
ATOM 794 N N . ARG A 1 101 ? 14.381 4.882 -10.824 1.00 71.31 101 ARG A N 1
ATOM 795 C CA . ARG A 1 101 ? 14.677 4.882 -12.260 1.00 71.31 101 ARG A CA 1
ATOM 796 C C . ARG A 1 101 ? 16.049 5.486 -12.566 1.00 71.31 101 ARG A C 1
ATOM 798 O O . ARG A 1 101 ? 16.748 4.944 -13.408 1.00 71.31 101 ARG A O 1
ATOM 805 N N . GLY A 1 102 ? 16.426 6.573 -11.890 1.00 64.00 102 GLY A N 1
ATOM 806 C CA . GLY A 1 102 ? 17.751 7.183 -12.041 1.00 64.00 102 GLY A CA 1
ATOM 807 C C . GLY A 1 102 ? 18.880 6.245 -11.609 1.00 64.00 102 GLY A C 1
ATOM 808 O O . GLY A 1 102 ? 19.882 6.147 -12.299 1.00 64.00 102 GLY A O 1
ATOM 809 N N . ILE A 1 103 ? 18.678 5.490 -10.524 1.00 59.94 103 ILE A N 1
ATOM 810 C CA . ILE A 1 103 ? 19.648 4.497 -10.034 1.00 59.94 103 ILE A CA 1
ATOM 811 C C . ILE A 1 103 ? 19.749 3.283 -10.971 1.00 59.94 103 ILE A C 1
ATOM 813 O O . ILE A 1 103 ? 20.830 2.741 -11.127 1.00 59.94 103 ILE A O 1
ATOM 817 N N . GLY A 1 104 ? 18.651 2.855 -11.605 1.00 52.44 104 GLY A N 1
ATOM 818 C CA . GLY A 1 104 ? 18.661 1.739 -12.562 1.00 52.44 104 GLY A CA 1
ATOM 819 C C . GLY A 1 104 ? 19.129 2.097 -13.980 1.00 52.44 104 GLY A C 1
ATOM 820 O O . GLY A 1 104 ? 19.128 1.223 -14.841 1.00 52.44 104 GLY A O 1
ATOM 821 N N . ALA A 1 105 ? 19.457 3.367 -14.242 1.00 51.12 105 ALA A N 1
ATOM 822 C CA . ALA A 1 105 ? 19.972 3.858 -15.524 1.00 51.12 105 ALA A CA 1
ATOM 823 C C . ALA A 1 105 ? 21.494 4.124 -15.503 1.00 51.12 105 ALA A C 1
ATOM 825 O O . ALA A 1 105 ? 22.033 4.639 -16.485 1.00 51.12 105 ALA A O 1
ATOM 826 N N . HIS A 1 106 ? 22.159 3.797 -14.392 1.00 41.19 106 HIS A N 1
ATOM 827 C CA . HIS A 1 106 ? 23.611 3.801 -14.204 1.00 41.19 106 HIS A CA 1
ATOM 828 C C . HIS A 1 106 ? 24.101 2.367 -14.013 1.00 41.19 106 HIS A C 1
ATOM 830 O O . HIS A 1 106 ? 25.246 2.099 -14.431 1.00 41.19 106 HIS A O 1
#

Sequence (106 aa):
MSYHRHVNWSAAMRDLRRERAPRPAVNALTAQSIAFARACDVLRDAQARPLSRDGVYDRSAIMALAVALARKERAKRPRAGWRTLMSTALTFAWAQAKVRRGIGAH